Protein AF-A0A8J6G350-F1 (afdb_monomer)

Sequence (145 aa):
MQVPQLLVLFGSQTGTAQDEAERLGREARRRRLGCRVQALDSYAVNFWRFIFRKSLLSTSLCQMDFAVLGLGDSSYAKFNFVAKKLHRRLLQLGASALLPPCLGDDQHELGPDAAIDPWLGDLWKKIMRLYPVPLDFPEIPLGVP

Organism: Microtus ochrogaster (NCBI:txid79684)

Structure (mmCIF, N/CA/C/O backbone):
data_AF-A0A8J6G350-F1
#
_entry.id   AF-A0A8J6G350-F1
#
loop_
_atom_site.group_PDB
_atom_site.id
_atom_site.type_symbol
_atom_site.label_atom_id
_atom_site.label_alt_id
_atom_site.label_comp_id
_atom_site.label_asym_id
_atom_site.label_entity_id
_atom_site.label_seq_id
_atom_site.pdbx_PDB_ins_code
_atom_site.Cartn_x
_atom_site.Cartn_y
_atom_site.Cartn_z
_atom_site.occupancy
_atom_site.B_iso_or_equiv
_atom_site.auth_seq_id
_atom_site.auth_comp_id
_atom_site.auth_asym_id
_atom_site.auth_atom_id
_atom_site.pdbx_PDB_model_num
ATOM 1 N N . MET A 1 1 ? -26.379 8.720 6.216 1.00 49.03 1 MET A N 1
ATOM 2 C CA . MET A 1 1 ? -25.332 7.677 6.128 1.00 49.03 1 MET A CA 1
ATOM 3 C C . MET A 1 1 ? -24.029 8.350 5.731 1.00 49.03 1 MET A C 1
ATOM 5 O O . MET A 1 1 ? -24.067 9.218 4.871 1.00 49.03 1 MET A O 1
ATOM 9 N N . GLN A 1 2 ? -22.917 8.044 6.400 1.00 56.81 2 GLN A N 1
ATO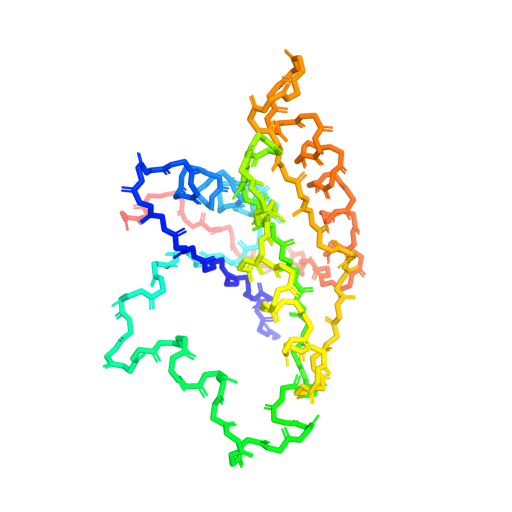M 10 C CA . GLN A 1 2 ? -21.619 8.661 6.113 1.00 56.81 2 GLN A CA 1
ATOM 11 C C . GLN A 1 2 ? -21.035 8.045 4.833 1.00 56.81 2 GLN A C 1
ATOM 13 O O . GLN A 1 2 ? -21.069 6.826 4.683 1.00 56.81 2 GLN A O 1
ATOM 18 N N . VAL A 1 3 ? -20.539 8.870 3.904 1.00 62.06 3 VAL A N 1
ATOM 19 C CA . VAL A 1 3 ? -19.855 8.374 2.697 1.00 62.06 3 VAL A CA 1
ATOM 20 C C . VAL A 1 3 ? -18.654 7.536 3.138 1.00 62.06 3 VAL A C 1
ATOM 22 O O . VAL A 1 3 ? -17.878 8.027 3.965 1.00 62.06 3 VAL A O 1
ATOM 25 N N . PRO A 1 4 ? -18.463 6.316 2.603 1.00 67.06 4 PRO A N 1
ATOM 26 C CA . PRO A 1 4 ? -17.241 5.560 2.834 1.00 67.06 4 PRO A CA 1
ATOM 27 C C . PRO A 1 4 ? -16.032 6.414 2.439 1.00 67.06 4 PRO A C 1
ATOM 29 O O . PRO A 1 4 ? -15.917 6.844 1.289 1.00 67.06 4 PRO A O 1
ATOM 32 N N . GLN A 1 5 ? -15.158 6.708 3.403 1.00 82.75 5 GLN A N 1
ATOM 33 C CA . GLN A 1 5 ? -13.935 7.463 3.150 1.00 82.75 5 GLN A CA 1
ATOM 34 C C . GLN A 1 5 ? -12.760 6.503 2.998 1.00 82.75 5 GLN A C 1
ATOM 36 O O . GLN A 1 5 ? -12.400 5.796 3.936 1.00 82.75 5 GLN A O 1
ATOM 41 N N . LEU A 1 6 ? -12.143 6.514 1.819 1.00 91.56 6 LEU A N 1
ATOM 42 C CA . LEU A 1 6 ? -10.871 5.857 1.571 1.00 91.56 6 LEU A CA 1
ATOM 43 C C . LEU A 1 6 ? -9.733 6.774 2.034 1.00 91.56 6 LEU A C 1
ATOM 45 O O . LEU A 1 6 ? -9.627 7.927 1.608 1.00 91.56 6 LEU A O 1
ATOM 49 N N . LEU A 1 7 ? -8.861 6.256 2.893 1.00 94.12 7 LEU A N 1
ATOM 50 C CA . LEU A 1 7 ? -7.606 6.907 3.251 1.00 94.12 7 LEU A CA 1
ATOM 51 C C . LEU A 1 7 ? -6.455 6.165 2.571 1.00 94.12 7 LEU A C 1
ATOM 53 O O . LEU A 1 7 ? -6.203 5.000 2.868 1.00 94.12 7 LEU A O 1
ATOM 57 N N . VAL A 1 8 ? -5.751 6.853 1.677 1.00 95.56 8 VAL A N 1
ATOM 58 C CA . VAL A 1 8 ? -4.530 6.367 1.033 1.00 95.56 8 VAL A CA 1
ATOM 59 C C . VAL A 1 8 ? -3.340 7.001 1.741 1.00 95.56 8 VAL A C 1
ATOM 61 O O . VAL A 1 8 ? -3.176 8.222 1.733 1.00 95.56 8 VAL A O 1
ATOM 64 N N . LEU A 1 9 ? -2.519 6.164 2.368 1.00 95.00 9 LEU A N 1
ATOM 65 C CA . LEU A 1 9 ? -1.286 6.579 3.028 1.00 95.00 9 LEU A CA 1
ATOM 66 C C . LEU A 1 9 ? -0.085 6.131 2.207 1.00 95.00 9 LEU A C 1
ATOM 68 O O . LEU A 1 9 ? -0.026 4.968 1.810 1.00 95.00 9 LEU A O 1
ATOM 72 N N . PHE A 1 10 ? 0.888 7.018 2.006 1.00 95.69 10 PHE A N 1
ATOM 73 C CA . PHE A 1 10 ? 2.109 6.688 1.273 1.00 95.69 10 PHE A CA 1
ATOM 74 C C . PHE A 1 10 ? 3.374 7.077 2.036 1.00 95.69 10 PHE A C 1
ATOM 76 O O . PHE A 1 10 ? 3.408 8.053 2.782 1.00 95.69 10 PHE A O 1
ATOM 83 N N . GLY A 1 11 ? 4.430 6.292 1.846 1.00 93.75 11 GLY A N 1
ATOM 84 C CA . GLY A 1 11 ? 5.793 6.644 2.226 1.00 93.75 11 GLY A CA 1
ATOM 85 C C . GLY A 1 11 ? 6.662 6.520 0.985 1.00 93.75 11 GLY A C 1
ATOM 86 O O . GLY A 1 11 ? 6.715 5.444 0.396 1.00 93.75 11 GLY A O 1
ATOM 87 N N . SER A 1 12 ? 7.295 7.614 0.575 1.00 92.94 12 SER A N 1
ATOM 88 C CA . SER A 1 12 ? 8.053 7.694 -0.674 1.00 92.94 12 SER A CA 1
ATOM 89 C C . SER A 1 12 ? 9.417 8.326 -0.426 1.00 92.94 12 SER A C 1
ATOM 91 O O . SER A 1 12 ? 9.532 9.219 0.410 1.00 92.94 12 SER A O 1
ATOM 93 N N . GLN A 1 13 ? 10.440 7.861 -1.143 1.00 88.69 13 GLN A N 1
ATOM 94 C CA . GLN A 1 13 ? 11.772 8.475 -1.137 1.00 88.69 13 GLN A CA 1
ATOM 95 C C . GLN A 1 13 ? 12.021 9.287 -2.412 1.00 88.69 13 GLN A C 1
ATOM 97 O O . GLN A 1 13 ? 12.577 10.377 -2.345 1.00 88.69 13 GLN A O 1
ATOM 102 N N . THR A 1 14 ? 11.610 8.754 -3.562 1.00 89.62 14 THR A N 1
ATOM 103 C CA . THR A 1 14 ? 11.902 9.303 -4.897 1.00 89.62 14 THR A CA 1
ATOM 104 C C . THR A 1 14 ? 10.658 9.765 -5.656 1.00 89.62 14 THR A C 1
ATOM 106 O O . THR A 1 14 ? 10.787 10.231 -6.779 1.00 89.62 14 THR A O 1
ATOM 109 N N . GLY A 1 15 ? 9.464 9.649 -5.068 1.00 92.94 15 GLY A N 1
ATOM 110 C CA . GLY A 1 15 ? 8.200 10.069 -5.689 1.00 92.94 15 GLY A CA 1
ATOM 111 C C . GLY A 1 15 ? 7.303 8.915 -6.145 1.00 92.94 15 GLY A C 1
ATOM 112 O O . GLY A 1 15 ? 6.096 9.025 -5.999 1.00 92.94 15 GLY A O 1
ATOM 113 N N . THR A 1 16 ? 7.843 7.748 -6.506 1.00 93.81 16 THR A N 1
ATOM 114 C CA . THR A 1 16 ? 7.056 6.652 -7.115 1.00 93.81 16 THR A CA 1
ATOM 115 C C . THR A 1 16 ? 5.843 6.211 -6.283 1.00 93.81 16 THR A C 1
ATOM 117 O O . THR A 1 16 ? 4.737 6.069 -6.794 1.00 93.81 16 THR A O 1
ATOM 120 N N . ALA A 1 17 ? 6.006 6.049 -4.964 1.00 95.69 17 ALA A N 1
ATOM 121 C CA . ALA A 1 17 ? 4.888 5.662 -4.097 1.00 95.69 17 ALA A CA 1
ATOM 122 C C . ALA A 1 17 ? 3.840 6.775 -3.930 1.00 95.69 17 ALA A C 1
ATOM 124 O O . ALA A 1 17 ? 2.684 6.487 -3.628 1.00 95.69 17 ALA A O 1
ATOM 125 N N . GLN A 1 18 ? 4.242 8.038 -4.097 1.00 96.62 18 GLN A N 1
ATOM 126 C CA . GLN A 1 18 ? 3.320 9.168 -4.111 1.00 96.62 18 GLN A CA 1
ATOM 127 C C . GLN A 1 18 ? 2.502 9.160 -5.404 1.00 96.62 18 GLN A C 1
ATOM 129 O O . GLN A 1 18 ? 1.281 9.265 -5.328 1.00 96.62 18 GLN A O 1
ATOM 134 N N . ASP A 1 19 ? 3.141 8.957 -6.557 1.00 96.75 19 ASP A N 1
ATOM 135 C CA . ASP A 1 19 ? 2.454 8.908 -7.852 1.00 96.75 19 ASP A CA 1
ATOM 136 C C . ASP A 1 19 ? 1.388 7.801 -7.884 1.00 96.75 19 ASP A C 1
ATOM 138 O O . ASP A 1 19 ? 0.241 8.048 -8.274 1.00 96.75 19 ASP A O 1
ATOM 142 N N . GLU A 1 20 ? 1.718 6.610 -7.366 1.00 96.81 20 GLU A N 1
ATOM 143 C CA . GLU A 1 20 ? 0.764 5.501 -7.223 1.00 96.81 20 GLU A CA 1
ATOM 144 C C . GLU A 1 20 ? -0.366 5.810 -6.228 1.00 96.81 20 GLU A C 1
ATOM 146 O O . GLU A 1 20 ? -1.535 5.476 -6.452 1.00 96.81 20 GLU A O 1
ATOM 151 N N . ALA A 1 21 ? -0.064 6.505 -5.131 1.00 97.25 21 ALA A N 1
ATOM 152 C CA . ALA A 1 21 ? -1.077 6.924 -4.167 1.00 97.25 21 ALA A CA 1
ATOM 153 C C . ALA A 1 21 ? -2.032 7.982 -4.746 1.00 97.25 21 ALA A C 1
ATOM 155 O O . ALA A 1 21 ? -3.245 7.934 -4.517 1.00 97.25 21 ALA A O 1
ATOM 156 N N . GLU A 1 22 ? -1.512 8.920 -5.533 1.00 97.00 22 GLU A N 1
ATOM 157 C CA . GLU A 1 22 ? -2.311 9.912 -6.245 1.00 97.00 22 GLU A CA 1
ATOM 158 C C . GLU A 1 22 ? -3.145 9.273 -7.358 1.00 97.00 22 GLU A C 1
ATOM 160 O O . GLU A 1 22 ? -4.304 9.655 -7.552 1.00 97.00 22 GLU A O 1
ATOM 165 N N . ARG A 1 23 ? -2.604 8.266 -8.055 1.00 96.69 23 ARG A N 1
ATOM 166 C CA . ARG A 1 23 ? -3.348 7.439 -9.013 1.00 96.69 23 ARG A CA 1
ATOM 167 C C . ARG A 1 23 ? -4.551 6.777 -8.342 1.00 96.69 23 ARG A C 1
ATOM 169 O O . ARG A 1 23 ? -5.676 6.988 -8.802 1.00 96.69 23 ARG A O 1
ATOM 176 N N . LEU A 1 24 ? -4.345 6.081 -7.222 1.00 96.06 24 LEU A N 1
ATOM 177 C CA . LEU A 1 24 ? -5.418 5.522 -6.387 1.00 96.06 24 LEU A CA 1
ATOM 178 C C . LEU A 1 24 ? -6.450 6.591 -5.995 1.00 96.06 24 LEU A C 1
ATOM 180 O O . LEU A 1 24 ? -7.655 6.363 -6.104 1.00 96.0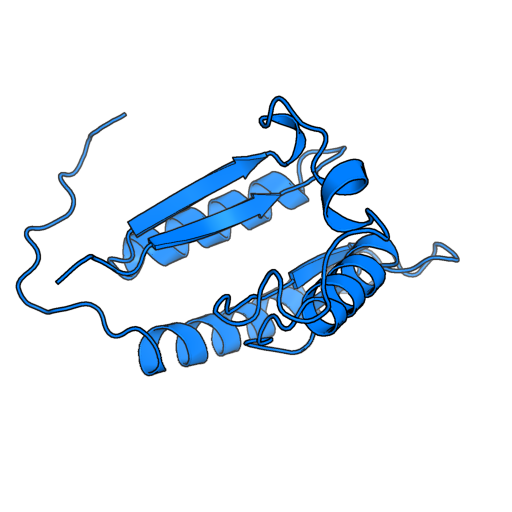6 24 LEU A O 1
ATOM 184 N N . GLY A 1 25 ? -5.993 7.784 -5.602 1.00 95.31 25 GLY A N 1
ATOM 185 C CA . GLY A 1 25 ? -6.863 8.911 -5.265 1.00 95.31 25 GLY A CA 1
ATOM 186 C C . GLY A 1 25 ? -7.732 9.390 -6.434 1.00 95.31 25 GLY A C 1
ATOM 187 O O . GLY A 1 25 ? -8.941 9.584 -6.273 1.00 95.31 25 GLY A O 1
ATOM 188 N N . ARG A 1 26 ? -7.153 9.542 -7.632 1.00 95.31 26 ARG A N 1
ATOM 189 C CA . ARG A 1 26 ? -7.895 9.887 -8.861 1.00 95.31 26 ARG A CA 1
ATOM 190 C C . ARG A 1 26 ? -8.916 8.805 -9.210 1.00 95.31 26 ARG A C 1
ATOM 192 O O . ARG A 1 26 ? -10.055 9.113 -9.560 1.00 95.31 26 ARG A O 1
ATOM 199 N N . GLU A 1 27 ? -8.529 7.542 -9.087 1.00 94.69 27 GLU A N 1
ATOM 200 C CA . GLU A 1 27 ? -9.386 6.390 -9.354 1.00 94.69 27 GLU A CA 1
ATOM 201 C C . GLU A 1 27 ? -10.552 6.253 -8.363 1.00 94.69 27 GLU A C 1
ATOM 203 O O . GLU A 1 27 ? -11.663 5.916 -8.784 1.00 94.69 27 GLU A O 1
ATOM 208 N N . ALA A 1 28 ? -10.338 6.576 -7.085 1.00 92.19 28 ALA A N 1
ATOM 209 C CA . ALA A 1 28 ? -11.387 6.636 -6.069 1.00 92.19 28 ALA A CA 1
ATOM 210 C C . ALA A 1 28 ? -12.412 7.738 -6.381 1.00 92.19 28 ALA A C 1
ATOM 212 O O . ALA A 1 28 ? -13.619 7.490 -6.372 1.00 92.19 28 ALA A O 1
ATOM 213 N N . ARG A 1 29 ? -11.936 8.941 -6.740 1.00 89.19 29 ARG A N 1
ATOM 214 C CA . ARG A 1 29 ? -12.795 10.083 -7.102 1.00 89.19 29 ARG A CA 1
ATOM 215 C C . ARG A 1 29 ? -13.668 9.780 -8.319 1.00 89.19 29 ARG A C 1
ATOM 217 O O . ARG A 1 29 ? -14.865 10.050 -8.287 1.00 89.19 29 ARG A O 1
ATOM 224 N N . ARG A 1 30 ? -13.109 9.140 -9.356 1.00 90.38 30 ARG A N 1
ATOM 225 C CA . ARG A 1 30 ? -13.879 8.671 -10.530 1.00 90.38 30 ARG A CA 1
ATOM 226 C C . ARG A 1 30 ? -14.997 7.694 -10.153 1.00 90.38 30 ARG A C 1
ATOM 228 O O . ARG A 1 30 ? -16.010 7.633 -10.840 1.00 90.38 30 ARG A O 1
ATOM 235 N N . ARG A 1 31 ? -14.828 6.955 -9.054 1.00 89.25 31 ARG A N 1
ATOM 236 C CA . ARG A 1 31 ? -15.808 6.006 -8.503 1.00 89.25 31 ARG A CA 1
ATOM 237 C C . ARG A 1 31 ? -16.730 6.629 -7.451 1.00 89.25 31 ARG A C 1
ATOM 239 O O . ARG A 1 31 ? -17.477 5.899 -6.813 1.00 89.25 31 ARG A O 1
ATOM 246 N N . ARG A 1 32 ? -16.698 7.960 -7.281 1.00 87.19 32 ARG A N 1
ATOM 247 C CA . ARG A 1 32 ? -17.497 8.717 -6.298 1.00 87.19 32 ARG A CA 1
ATOM 248 C C . ARG A 1 32 ? -17.225 8.318 -4.841 1.00 87.19 32 ARG A C 1
ATOM 250 O O . ARG A 1 32 ? -18.068 8.517 -3.972 1.00 87.19 32 ARG A O 1
ATOM 257 N N . LEU A 1 33 ? -16.039 7.778 -4.561 1.00 86.31 33 LEU A N 1
ATOM 258 C CA . LEU A 1 33 ? -15.579 7.533 -3.199 1.00 86.31 33 LEU A CA 1
ATOM 259 C C . LEU A 1 33 ? -14.905 8.794 -2.661 1.00 86.31 33 LEU A C 1
ATOM 261 O O . LEU A 1 33 ? -14.039 9.381 -3.318 1.00 86.31 33 LEU A O 1
ATOM 265 N N . GLY A 1 34 ? -15.272 9.193 -1.441 1.00 86.12 34 GLY A N 1
ATOM 266 C CA . GLY A 1 34 ? -14.506 10.196 -0.712 1.00 86.12 34 GLY A CA 1
ATOM 267 C C . GLY A 1 34 ? -13.101 9.652 -0.475 1.00 86.12 34 GLY A C 1
ATOM 268 O O . GLY A 1 34 ? -12.957 8.565 0.076 1.00 86.12 34 GLY A O 1
ATOM 269 N N . CYS A 1 35 ? -12.067 10.371 -0.909 1.00 91.38 35 CYS A N 1
ATOM 270 C CA . CYS A 1 35 ? -10.692 9.893 -0.808 1.00 91.38 35 CYS A CA 1
ATOM 271 C C . CYS A 1 35 ? -9.756 10.978 -0.293 1.00 91.38 35 CYS A C 1
ATOM 273 O O . CYS A 1 35 ? -9.751 12.102 -0.799 1.00 91.38 35 CYS A O 1
ATOM 275 N N . ARG A 1 36 ? -8.923 10.611 0.679 1.00 93.56 36 ARG A N 1
ATOM 276 C CA . ARG A 1 36 ? -7.822 11.431 1.189 1.00 93.56 36 ARG A CA 1
ATOM 277 C C . ARG A 1 36 ? -6.510 10.726 0.890 1.00 93.56 36 ARG A C 1
ATOM 279 O O . ARG A 1 36 ? -6.377 9.550 1.206 1.00 93.56 36 ARG A O 1
ATOM 286 N N . VAL A 1 37 ? -5.559 11.445 0.307 1.00 94.38 37 VAL A N 1
ATOM 287 C CA . VAL A 1 37 ? -4.197 10.958 0.058 1.00 94.38 37 VAL A CA 1
ATOM 288 C C . VAL A 1 37 ? -3.265 11.735 0.978 1.00 94.38 37 VAL A C 1
ATOM 290 O O . VAL A 1 37 ? -3.304 12.964 0.973 1.00 94.38 37 VAL A O 1
ATOM 293 N N . GLN A 1 38 ? -2.499 11.047 1.826 1.00 93.88 38 GLN A N 1
ATOM 294 C CA . GLN A 1 38 ? -1.626 11.689 2.813 1.00 93.88 38 GLN A CA 1
ATOM 295 C C . GLN A 1 38 ? -0.279 10.970 2.919 1.00 93.88 38 GLN A C 1
ATOM 297 O O . GLN A 1 38 ? -0.213 9.740 2.928 1.00 93.88 38 GLN A O 1
ATOM 302 N N . ALA A 1 39 ? 0.795 11.745 3.052 1.00 91.81 39 ALA A N 1
ATOM 303 C CA . ALA A 1 39 ? 2.112 11.202 3.344 1.00 91.81 39 ALA A CA 1
ATOM 304 C C . ALA A 1 39 ? 2.172 10.713 4.803 1.00 91.81 39 ALA A C 1
ATOM 306 O O . ALA A 1 39 ? 1.614 11.340 5.706 1.00 91.81 39 ALA A O 1
ATOM 307 N N . LEU A 1 40 ? 2.839 9.590 5.063 1.00 86.88 40 LEU A N 1
ATOM 308 C CA . LEU A 1 40 ? 2.950 8.994 6.401 1.00 86.88 40 LEU A CA 1
ATOM 309 C C . L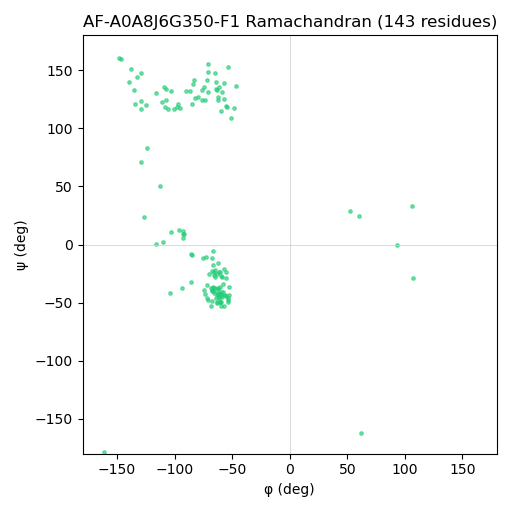EU A 1 40 ? 3.691 9.881 7.416 1.00 86.88 40 LEU A C 1
ATOM 311 O O . LEU A 1 40 ? 3.475 9.748 8.621 1.00 86.88 40 LEU A O 1
ATOM 315 N N . ASP A 1 41 ? 4.566 10.762 6.947 1.00 79.69 41 ASP A N 1
ATOM 316 C CA . ASP A 1 41 ? 5.337 11.725 7.739 1.00 79.69 41 ASP A CA 1
ATOM 317 C C . ASP A 1 41 ? 4.576 13.031 8.029 1.00 79.69 41 ASP A C 1
ATOM 319 O O . ASP A 1 41 ? 4.998 13.800 8.889 1.00 79.69 41 ASP A O 1
ATOM 323 N N . SER A 1 42 ? 3.413 13.243 7.403 1.00 76.69 42 SER A N 1
ATOM 324 C CA . SER A 1 42 ? 2.530 14.388 7.682 1.00 76.69 42 SER A CA 1
ATOM 325 C C . SER A 1 42 ? 1.891 14.351 9.080 1.00 76.69 42 SER A C 1
ATOM 327 O O . SER A 1 42 ? 1.324 15.344 9.539 1.00 76.69 42 SER A O 1
ATOM 329 N N . TYR A 1 43 ? 1.985 13.222 9.791 1.00 69.38 43 TYR A N 1
ATOM 330 C CA . TYR A 1 43 ? 1.462 13.071 11.146 1.00 69.38 43 TYR A CA 1
ATOM 331 C C . TYR A 1 43 ? 2.507 13.457 12.200 1.00 69.38 43 TYR A C 1
ATOM 333 O O . TYR A 1 43 ? 3.627 12.950 12.205 1.00 69.38 43 TYR A O 1
ATOM 341 N N . ALA A 1 44 ? 2.096 14.272 13.181 1.00 58.16 44 ALA A N 1
ATOM 342 C CA . ALA A 1 44 ? 2.953 14.716 14.290 1.00 58.16 44 ALA A CA 1
ATOM 343 C C . ALA A 1 44 ? 3.583 13.552 15.084 1.00 58.16 44 ALA A C 1
ATOM 345 O O . ALA A 1 44 ? 4.673 13.668 15.646 1.00 58.16 44 ALA A O 1
ATOM 346 N N . VAL A 1 45 ? 2.906 12.401 15.123 1.00 71.44 45 VAL A N 1
ATOM 347 C CA . VAL A 1 45 ? 3.459 11.157 15.656 1.00 71.44 45 VAL A CA 1
ATOM 348 C C . VAL A 1 45 ? 3.981 10.323 14.495 1.00 71.44 45 VAL A C 1
ATOM 350 O O . VAL A 1 45 ? 3.205 9.907 13.643 1.00 71.44 45 VAL A O 1
ATOM 353 N N . ASN A 1 46 ? 5.278 9.998 14.517 1.00 85.62 46 ASN A N 1
ATOM 354 C CA . ASN A 1 46 ? 5.879 9.060 13.567 1.00 85.62 46 ASN A CA 1
ATOM 355 C C . ASN A 1 46 ? 5.062 7.751 13.512 1.00 85.62 46 ASN A C 1
ATOM 357 O O . ASN A 1 46 ? 5.081 6.958 14.464 1.00 85.62 46 ASN A O 1
ATOM 361 N N . PHE A 1 47 ? 4.354 7.549 12.396 1.00 88.75 47 PHE A N 1
ATOM 362 C CA . PHE A 1 47 ? 3.438 6.430 12.175 1.00 88.75 47 PHE A CA 1
ATOM 363 C C . PHE A 1 47 ? 4.116 5.081 12.417 1.00 88.75 47 PHE A C 1
ATOM 365 O O . PHE A 1 47 ? 3.589 4.227 13.131 1.00 88.75 47 PHE A O 1
ATOM 372 N N . TRP A 1 48 ? 5.324 4.910 11.876 1.00 89.94 48 TRP A N 1
ATOM 373 C CA . TRP A 1 48 ? 6.069 3.660 11.974 1.00 89.94 48 TRP A CA 1
ATOM 374 C C . TRP A 1 48 ? 6.388 3.306 13.427 1.00 89.94 48 TRP A C 1
ATOM 376 O O . TRP A 1 48 ? 6.152 2.186 13.880 1.00 89.94 48 TRP A O 1
ATOM 386 N N . ARG A 1 49 ? 6.863 4.282 14.204 1.00 90.62 49 ARG A N 1
ATOM 387 C CA . ARG A 1 49 ? 7.115 4.090 15.634 1.00 90.62 49 ARG A CA 1
ATOM 388 C C . ARG A 1 49 ? 5.831 3.759 16.388 1.00 90.62 49 ARG A C 1
ATOM 390 O O . ARG A 1 49 ? 5.883 2.951 17.308 1.00 90.62 49 ARG A O 1
ATOM 397 N N . PHE A 1 50 ? 4.708 4.381 16.033 1.00 92.12 50 PHE A N 1
ATOM 398 C CA . PHE A 1 50 ? 3.424 4.154 16.691 1.00 92.12 50 PHE A CA 1
ATOM 399 C C . PHE A 1 50 ? 2.869 2.752 16.418 1.00 92.12 50 PHE A C 1
ATOM 401 O O . PHE A 1 50 ? 2.602 2.018 17.367 1.00 92.12 50 PHE A O 1
ATOM 408 N N . ILE A 1 51 ? 2.760 2.346 15.150 1.00 93.31 51 ILE A N 1
ATOM 409 C CA . ILE A 1 51 ? 2.105 1.086 14.767 1.00 93.31 51 ILE A CA 1
ATOM 410 C C . ILE A 1 51 ? 2.860 -0.153 15.279 1.00 93.31 51 ILE A C 1
ATOM 412 O O . ILE A 1 51 ? 2.265 -1.197 15.553 1.00 93.31 51 ILE A O 1
ATOM 416 N N . PHE A 1 52 ? 4.175 -0.036 15.492 1.00 94.62 52 PHE A N 1
ATOM 417 C CA . PHE A 1 52 ? 5.016 -1.097 16.056 1.00 94.62 52 PHE A CA 1
ATOM 418 C C . PHE A 1 52 ? 5.163 -1.048 17.587 1.00 94.62 52 PHE A C 1
ATOM 420 O O . PHE A 1 52 ? 5.943 -1.822 18.147 1.00 94.62 52 PHE A O 1
ATOM 427 N N . ARG A 1 53 ? 4.407 -0.199 18.299 1.00 94.94 53 ARG A N 1
ATOM 428 C CA . ARG A 1 53 ? 4.389 -0.213 19.772 1.00 94.94 53 ARG A CA 1
ATOM 429 C C . ARG A 1 53 ? 3.866 -1.549 20.293 1.00 94.94 53 ARG A C 1
ATOM 431 O O . ARG A 1 53 ? 2.763 -1.968 19.950 1.00 94.94 53 ARG A O 1
ATOM 438 N N . LYS A 1 54 ? 4.636 -2.184 21.181 1.00 93.19 54 LYS A N 1
ATOM 439 C CA . LYS A 1 54 ? 4.267 -3.457 21.829 1.00 93.19 54 LYS A CA 1
ATOM 440 C C . LYS A 1 54 ? 3.040 -3.344 22.740 1.00 93.19 54 LYS A C 1
ATOM 442 O O . LYS A 1 54 ? 2.407 -4.352 23.003 1.00 93.19 54 LYS A O 1
ATOM 447 N N . SER A 1 55 ? 2.718 -2.137 23.204 1.00 95.06 55 SER A N 1
ATOM 448 C CA . SER A 1 55 ? 1.560 -1.869 24.061 1.00 95.06 55 SER A CA 1
ATOM 449 C C . SER A 1 55 ? 0.222 -1.871 23.318 1.00 95.06 55 SER A C 1
ATOM 451 O O . SER A 1 55 ? -0.818 -1.838 23.967 1.00 95.06 55 SER A O 1
ATOM 453 N N . LEU A 1 56 ? 0.226 -1.870 21.980 1.00 95.75 56 LEU A N 1
ATOM 454 C CA . LEU A 1 56 ? -1.007 -1.981 21.203 1.00 95.75 56 LEU A CA 1
ATOM 455 C C . LEU A 1 56 ? -1.574 -3.396 21.331 1.00 95.75 56 LEU A C 1
ATOM 457 O O . LEU A 1 56 ? -0.852 -4.377 21.137 1.00 95.75 56 LEU A O 1
ATOM 461 N N . LEU A 1 57 ? -2.867 -3.473 21.634 1.00 95.75 57 LEU A N 1
ATOM 462 C CA . LEU A 1 57 ? -3.602 -4.725 21.751 1.00 95.75 57 LEU A CA 1
ATOM 463 C C . LEU A 1 57 ? -3.797 -5.356 20.367 1.00 95.75 57 LEU A C 1
ATOM 465 O O . LEU A 1 57 ? -3.853 -4.664 19.350 1.00 95.75 57 LEU A O 1
ATOM 469 N N . SER A 1 58 ? -3.976 -6.675 20.325 1.00 94.56 58 SER A N 1
ATOM 470 C CA . SER A 1 58 ? -4.258 -7.410 19.083 1.00 94.56 58 SER A CA 1
ATOM 471 C C . SER A 1 58 ? -5.614 -7.078 18.451 1.00 94.56 58 SER A C 1
ATOM 473 O O . SER A 1 58 ? -5.913 -7.557 17.366 1.00 94.56 58 SER A O 1
ATOM 475 N N . THR A 1 59 ? -6.434 -6.267 19.117 1.00 96.00 59 THR A N 1
ATOM 476 C CA . THR A 1 59 ? -7.730 -5.777 18.637 1.00 96.00 59 THR A CA 1
ATOM 477 C C . THR A 1 59 ? -7.723 -4.284 18.322 1.00 96.00 59 THR A C 1
ATOM 479 O O . THR A 1 59 ? -8.760 -3.746 17.948 1.00 96.00 59 THR A O 1
ATOM 482 N N . SER A 1 60 ? -6.584 -3.591 18.457 1.00 97.00 60 SER A N 1
ATOM 483 C CA . SER A 1 60 ? -6.512 -2.131 18.296 1.00 97.00 60 SER A CA 1
ATOM 484 C C . SER A 1 60 ? -7.010 -1.621 16.940 1.00 97.00 60 SER A C 1
ATOM 486 O O . SER A 1 60 ? -7.350 -0.448 16.840 1.00 97.00 60 SER A O 1
ATOM 488 N N . LEU A 1 61 ? -7.051 -2.474 15.914 1.00 96.62 61 LEU A N 1
ATOM 489 C CA . LEU A 1 61 ? -7.515 -2.162 14.564 1.00 96.62 61 LEU A CA 1
ATOM 490 C C . LEU A 1 61 ? -8.608 -3.129 14.072 1.00 96.62 61 LEU A C 1
ATOM 492 O O . LEU A 1 61 ? -8.791 -3.265 12.868 1.00 96.62 61 LEU A O 1
ATOM 496 N N . CYS A 1 62 ? -9.354 -3.793 14.966 1.00 96.06 62 CYS A N 1
ATOM 497 C CA . CYS A 1 62 ? -10.324 -4.837 14.589 1.00 96.06 62 CYS A CA 1
ATOM 498 C C . CYS A 1 62 ? -11.497 -4.380 13.705 1.00 96.06 62 CYS A C 1
ATOM 500 O O . CYS A 1 62 ? -12.171 -5.211 13.105 1.00 96.06 62 CYS A O 1
ATOM 502 N N . GLN A 1 63 ? -11.742 -3.073 13.616 1.00 94.38 63 GLN A N 1
ATOM 503 C CA . GLN A 1 63 ? -12.789 -2.479 12.778 1.00 94.38 63 GLN A CA 1
ATOM 504 C C . GLN A 1 63 ? -12.237 -1.846 11.494 1.00 94.38 63 GLN A C 1
ATOM 506 O O . GLN A 1 63 ? -12.940 -1.091 10.827 1.00 94.38 63 GLN A O 1
ATOM 511 N N . MET A 1 64 ? -10.965 -2.090 11.178 1.00 95.00 64 MET A N 1
ATOM 512 C CA . MET A 1 64 ? -10.303 -1.494 10.027 1.00 95.00 64 MET A CA 1
ATOM 513 C C . MET A 1 64 ? -10.075 -2.538 8.942 1.00 95.00 64 MET A C 1
ATOM 515 O O . MET A 1 64 ? -9.310 -3.484 9.134 1.00 95.00 64 MET A O 1
ATOM 519 N N . ASP A 1 65 ? -10.675 -2.316 7.780 1.00 96.88 65 ASP A N 1
ATOM 520 C CA . ASP A 1 65 ? -10.279 -2.990 6.551 1.00 96.88 65 ASP A CA 1
ATOM 521 C C . ASP A 1 65 ? -9.086 -2.266 5.911 1.00 96.88 65 ASP A C 1
ATOM 523 O O . ASP A 1 65 ? -8.998 -1.036 5.944 1.00 96.88 65 ASP A O 1
ATOM 527 N N . PHE A 1 66 ? -8.141 -3.012 5.339 1.00 97.88 66 PHE A N 1
ATOM 528 C CA . PHE A 1 66 ? -6.924 -2.430 4.775 1.00 97.88 66 PHE A CA 1
ATOM 529 C C . PHE A 1 66 ? -6.398 -3.178 3.550 1.00 97.88 66 PHE A C 1
ATOM 531 O O . PHE A 1 66 ? -6.666 -4.358 3.338 1.00 97.88 66 PHE A O 1
ATOM 538 N N . ALA A 1 67 ? -5.577 -2.491 2.764 1.00 98.31 67 ALA A N 1
ATOM 539 C CA . ALA A 1 67 ? -4.796 -3.062 1.676 1.00 98.31 67 ALA A CA 1
ATOM 540 C C . ALA A 1 67 ? -3.385 -2.457 1.706 1.00 98.31 67 ALA A C 1
ATOM 542 O O . ALA A 1 67 ? -3.202 -1.336 2.180 1.00 98.31 67 ALA A O 1
ATOM 543 N N . VAL A 1 68 ? -2.379 -3.202 1.242 1.00 98.38 68 VAL A N 1
ATOM 544 C CA . VAL A 1 68 ? -0.988 -2.726 1.187 1.00 98.38 68 VAL A CA 1
ATOM 545 C C . VAL A 1 68 ? -0.441 -2.966 -0.208 1.00 98.38 68 VAL A C 1
ATOM 547 O O . VAL A 1 68 ? -0.406 -4.107 -0.662 1.00 98.38 68 VAL A O 1
ATOM 550 N N . LEU A 1 69 ? 0.023 -1.894 -0.843 1.00 98.44 69 LEU A N 1
ATOM 551 C CA . LEU A 1 69 ? 0.817 -1.929 -2.063 1.00 98.44 69 LEU A CA 1
ATOM 552 C C . LEU A 1 69 ? 2.252 -1.566 -1.695 1.00 98.44 69 LEU A C 1
ATOM 554 O O . LEU A 1 69 ? 2.500 -0.553 -1.042 1.00 98.44 69 LEU A O 1
ATOM 558 N N . GLY A 1 70 ? 3.185 -2.441 -2.048 1.00 97.75 70 GLY A N 1
ATOM 559 C CA . GLY A 1 70 ? 4.610 -2.212 -1.913 1.00 97.75 70 GLY A CA 1
ATOM 560 C C . GLY A 1 70 ? 5.260 -2.017 -3.273 1.00 97.75 70 GLY A C 1
ATOM 561 O O . GLY A 1 70 ? 4.978 -2.769 -4.203 1.00 97.75 70 GLY A O 1
ATOM 562 N N . LEU A 1 71 ? 6.134 -1.020 -3.354 1.00 96.94 71 LEU A N 1
ATOM 563 C CA . LEU A 1 71 ? 7.081 -0.836 -4.444 1.00 96.94 71 LEU A CA 1
ATOM 564 C C . LEU A 1 71 ? 8.451 -1.276 -3.940 1.00 96.94 71 LEU A C 1
ATOM 566 O O . LEU A 1 71 ? 8.862 -0.914 -2.831 1.00 96.94 71 LEU A O 1
ATOM 570 N N . GLY A 1 72 ? 9.141 -2.089 -4.723 1.00 95.56 72 GLY A N 1
ATOM 571 C CA . GLY A 1 72 ? 10.462 -2.567 -4.377 1.00 95.56 72 GLY A CA 1
ATOM 572 C C . GLY A 1 72 ? 11.194 -3.088 -5.594 1.00 95.56 72 GLY A C 1
ATOM 573 O O . GLY A 1 72 ? 10.680 -3.086 -6.701 1.00 95.56 72 GLY A O 1
ATOM 574 N N . ASP A 1 73 ? 12.394 -3.576 -5.341 1.00 95.69 73 ASP A N 1
ATOM 575 C CA . ASP A 1 73 ? 13.300 -4.062 -6.367 1.00 95.69 73 ASP A CA 1
ATOM 576 C C . ASP A 1 73 ? 13.861 -5.405 -5.880 1.00 95.69 73 ASP A C 1
ATOM 578 O O . ASP A 1 73 ? 14.410 -5.498 -4.771 1.00 95.69 73 ASP A O 1
ATOM 582 N N . SER A 1 74 ? 13.630 -6.470 -6.651 1.00 96.88 74 SER A N 1
ATOM 583 C CA . SER A 1 74 ? 14.035 -7.831 -6.285 1.00 96.88 74 SER A CA 1
ATOM 584 C C . SER A 1 74 ? 15.539 -8.092 -6.383 1.00 96.88 74 SER A C 1
ATOM 586 O O . SER A 1 74 ? 16.005 -9.085 -5.819 1.00 96.88 74 SER A O 1
ATOM 588 N N . SER A 1 75 ? 16.322 -7.182 -6.973 1.00 96.19 75 SER A N 1
ATOM 589 C CA . SER A 1 75 ? 17.790 -7.222 -6.913 1.00 96.19 75 SER A CA 1
ATOM 590 C C . SER A 1 75 ? 18.319 -6.949 -5.497 1.00 96.19 75 SER A C 1
ATOM 592 O O . SER A 1 75 ? 19.412 -7.390 -5.133 1.00 96.19 75 SER A O 1
ATOM 594 N N . TYR A 1 76 ? 17.530 -6.279 -4.647 1.00 93.38 76 TYR A N 1
ATOM 595 C CA . TYR A 1 76 ? 17.872 -6.049 -3.248 1.00 93.38 76 TYR A CA 1
ATOM 596 C C . TYR A 1 76 ? 17.477 -7.242 -2.372 1.00 93.38 76 TYR A C 1
ATOM 598 O O . TYR A 1 76 ? 16.350 -7.738 -2.403 1.00 93.38 76 TYR A O 1
ATOM 606 N N . ALA A 1 77 ? 18.357 -7.609 -1.434 1.00 93.38 77 ALA A N 1
ATOM 607 C CA . ALA A 1 77 ? 18.153 -8.739 -0.517 1.00 93.38 77 ALA A CA 1
ATOM 608 C C . ALA A 1 77 ? 16.841 -8.685 0.299 1.00 93.38 77 ALA A C 1
ATOM 610 O O . ALA A 1 77 ? 16.352 -9.705 0.782 1.00 93.38 77 ALA A O 1
ATOM 611 N N . LYS A 1 78 ? 16.271 -7.489 0.497 1.00 94.12 78 LYS A N 1
ATOM 612 C CA . LYS A 1 78 ? 15.047 -7.253 1.281 1.00 94.12 78 LYS A CA 1
ATOM 613 C C . LYS A 1 78 ? 13.875 -6.788 0.411 1.00 94.12 78 LYS A C 1
ATOM 615 O O . LYS A 1 78 ? 13.194 -5.822 0.762 1.00 94.12 78 LYS A O 1
ATOM 620 N N . PHE A 1 79 ? 13.599 -7.511 -0.674 1.00 96.50 79 PHE A N 1
ATOM 621 C CA . PHE A 1 79 ? 12.480 -7.237 -1.579 1.00 96.50 79 PHE A CA 1
ATOM 622 C C . PHE A 1 79 ? 11.140 -7.013 -0.848 1.00 96.50 79 PHE A C 1
ATOM 624 O O . PHE A 1 79 ? 10.613 -7.911 -0.166 1.00 96.50 79 PHE A O 1
ATOM 631 N N . ASN A 1 80 ? 10.581 -5.806 -1.003 1.00 96.88 80 ASN A N 1
ATOM 632 C CA . ASN A 1 80 ? 9.303 -5.368 -0.429 1.00 96.88 80 ASN A CA 1
ATOM 633 C C . ASN A 1 80 ? 9.168 -5.570 1.100 1.00 96.88 80 ASN A C 1
ATOM 635 O O . ASN A 1 80 ? 8.074 -5.768 1.642 1.00 96.88 80 ASN A O 1
ATOM 639 N N . PHE A 1 81 ? 10.282 -5.539 1.838 1.00 96.69 81 PHE A N 1
ATOM 640 C CA . PHE A 1 81 ? 10.289 -5.849 3.270 1.00 96.69 81 PHE A CA 1
ATOM 641 C C . PHE A 1 81 ? 9.363 -4.945 4.096 1.00 96.69 81 PHE A C 1
ATOM 643 O O . PHE A 1 81 ? 8.671 -5.438 4.989 1.00 96.69 81 PHE A O 1
ATOM 650 N N . VAL A 1 82 ? 9.322 -3.642 3.796 1.00 95.06 82 VAL A N 1
ATOM 651 C CA . VAL A 1 82 ? 8.484 -2.665 4.512 1.00 95.06 82 VAL A CA 1
ATOM 652 C C . VAL A 1 82 ? 7.000 -2.993 4.340 1.00 95.06 82 VAL A C 1
ATOM 654 O O . VAL A 1 82 ? 6.301 -3.133 5.345 1.00 95.06 82 VAL A O 1
ATOM 657 N N . ALA A 1 83 ? 6.544 -3.224 3.105 1.00 97.25 83 ALA A N 1
ATOM 658 C CA . ALA A 1 83 ? 5.164 -3.599 2.798 1.00 97.25 83 ALA A CA 1
ATOM 659 C C . ALA A 1 83 ? 4.761 -4.918 3.477 1.00 97.25 83 ALA A C 1
ATOM 661 O O . ALA A 1 83 ? 3.771 -4.975 4.210 1.00 97.25 83 ALA A O 1
ATOM 662 N N . LYS A 1 84 ? 5.591 -5.963 3.346 1.00 98.25 84 LYS A N 1
ATOM 663 C CA . LYS A 1 84 ? 5.369 -7.271 3.995 1.00 98.25 84 LYS A CA 1
ATOM 664 C C . LYS A 1 84 ? 5.331 -7.167 5.520 1.00 98.25 84 LYS A C 1
ATOM 666 O O . LYS A 1 84 ? 4.613 -7.914 6.187 1.00 98.25 84 LYS A O 1
ATOM 671 N N . LYS A 1 85 ? 6.154 -6.297 6.110 1.00 97.75 85 LYS A N 1
ATOM 672 C CA . LYS A 1 85 ? 6.206 -6.090 7.563 1.00 97.75 85 LYS A CA 1
ATOM 673 C C . LYS A 1 85 ? 4.986 -5.311 8.056 1.00 97.75 85 LYS A C 1
ATOM 675 O O . LYS A 1 85 ? 4.415 -5.698 9.073 1.00 97.75 85 LYS A O 1
ATOM 680 N N . LEU A 1 86 ? 4.572 -4.270 7.335 1.00 97.56 86 LEU A N 1
ATOM 681 C CA . LEU A 1 86 ? 3.377 -3.492 7.655 1.00 97.56 86 LEU A CA 1
ATOM 682 C C . LEU A 1 86 ? 2.115 -4.354 7.562 1.00 97.56 86 LEU A C 1
ATOM 684 O O . LEU A 1 86 ? 1.369 -4.418 8.531 1.00 97.56 86 LEU A O 1
ATOM 688 N N . HIS A 1 87 ? 1.929 -5.085 6.460 1.00 98.44 87 HIS A N 1
ATOM 689 C CA . HIS A 1 87 ? 0.772 -5.964 6.265 1.00 98.44 87 HIS A CA 1
ATOM 690 C C . HIS A 1 87 ? 0.605 -6.959 7.424 1.00 98.44 87 HIS A C 1
ATOM 692 O O . HIS A 1 87 ? -0.453 -7.033 8.043 1.00 98.44 87 HIS A O 1
ATOM 698 N N . ARG A 1 88 ? 1.688 -7.660 7.797 1.00 98.38 88 ARG A N 1
ATOM 699 C CA . ARG A 1 88 ? 1.680 -8.579 8.948 1.00 98.38 88 ARG A CA 1
ATOM 700 C C . ARG A 1 88 ? 1.331 -7.875 10.253 1.00 98.38 88 ARG A C 1
ATOM 702 O O . ARG A 1 88 ? 0.605 -8.434 11.068 1.00 98.38 88 A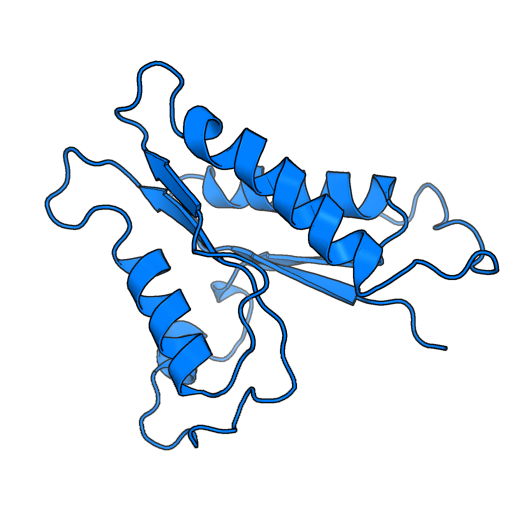RG A O 1
ATOM 709 N N . ARG A 1 89 ? 1.852 -6.666 10.471 1.00 98.00 89 ARG A N 1
ATOM 710 C CA . ARG A 1 89 ? 1.578 -5.918 11.698 1.00 98.00 89 ARG A CA 1
ATOM 711 C C . ARG A 1 89 ? 0.116 -5.485 11.789 1.00 98.00 89 ARG A C 1
ATOM 713 O O . ARG A 1 89 ? -0.449 -5.569 12.871 1.00 98.00 89 ARG A O 1
ATOM 720 N N . LEU A 1 90 ? -0.490 -5.059 10.684 1.00 98.19 90 LEU A N 1
ATOM 721 C CA . LEU A 1 90 ? -1.903 -4.680 10.649 1.00 98.19 90 LEU A CA 1
ATOM 722 C C . LEU A 1 90 ? -2.807 -5.878 10.972 1.00 98.19 90 LEU A C 1
ATOM 724 O O . LEU A 1 90 ? -3.669 -5.755 11.839 1.00 98.19 90 LEU A O 1
ATOM 728 N N . LEU A 1 91 ? -2.521 -7.056 10.402 1.00 98.25 91 LEU A N 1
ATOM 729 C CA . LEU A 1 91 ? -3.209 -8.304 10.766 1.00 98.25 91 LEU A CA 1
ATOM 730 C C . LEU A 1 91 ? -3.061 -8.638 12.259 1.00 98.25 91 LEU A C 1
ATOM 732 O O . LEU A 1 91 ? -4.037 -8.973 12.921 1.00 98.25 91 LEU A O 1
ATOM 736 N N . GLN A 1 92 ? -1.852 -8.512 12.819 1.00 98.06 92 GLN A N 1
ATOM 737 C CA . GLN A 1 92 ? -1.602 -8.759 14.250 1.00 98.06 92 GLN A CA 1
ATOM 738 C C . GLN A 1 92 ? -2.375 -7.820 15.183 1.00 98.06 92 GLN A C 1
ATOM 740 O O . GLN A 1 92 ? -2.557 -8.149 16.352 1.00 98.06 92 GLN A O 1
ATOM 745 N N . LEU A 1 93 ? -2.773 -6.647 14.691 1.00 98.38 93 LEU A N 1
ATOM 746 C CA . LEU A 1 93 ? -3.573 -5.661 15.415 1.00 98.38 93 LEU A CA 1
ATOM 747 C C . LEU A 1 93 ? -5.081 -5.830 15.169 1.00 98.38 93 LEU A C 1
ATOM 749 O O . LEU A 1 93 ? -5.866 -5.011 15.646 1.00 98.38 93 LEU A O 1
ATOM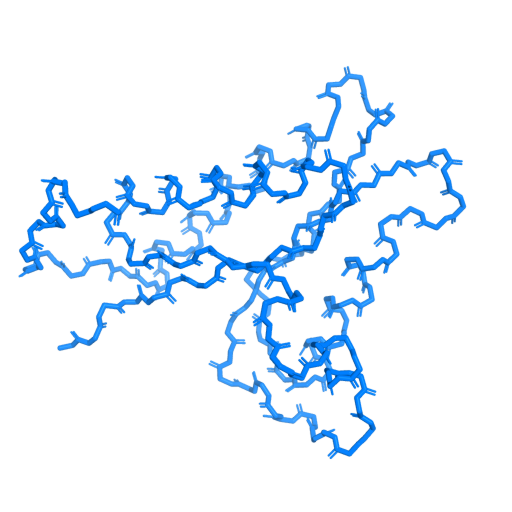 753 N N . GLY A 1 94 ? -5.481 -6.881 14.449 1.00 98.06 94 GLY A N 1
ATOM 754 C CA . GLY A 1 94 ? -6.874 -7.255 14.224 1.00 98.06 94 GLY A CA 1
ATOM 755 C C . GLY A 1 94 ? -7.477 -6.687 12.944 1.00 98.06 94 GLY A C 1
ATOM 756 O O . GLY A 1 94 ? -8.635 -6.976 12.664 1.00 98.06 94 GLY A O 1
ATOM 757 N N . ALA A 1 95 ? -6.724 -5.907 12.162 1.00 98.00 95 ALA A N 1
ATOM 758 C CA . ALA A 1 95 ? -7.227 -5.350 10.912 1.00 98.00 95 ALA A CA 1
ATOM 759 C C . ALA A 1 95 ? -7.540 -6.455 9.889 1.00 98.00 95 ALA A C 1
ATOM 761 O O . ALA A 1 95 ? -6.851 -7.475 9.820 1.00 98.00 95 ALA A O 1
ATOM 762 N N . SER A 1 96 ? -8.551 -6.219 9.061 1.00 97.88 96 SER A N 1
ATOM 763 C CA . SER A 1 96 ? -9.030 -7.138 8.030 1.00 97.88 96 SER A CA 1
ATOM 764 C C . SER A 1 96 ? -8.397 -6.792 6.681 1.00 97.88 96 SER A C 1
ATOM 766 O O . SER A 1 96 ? -8.555 -5.690 6.159 1.00 97.88 96 SER A O 1
ATOM 768 N N . ALA A 1 97 ? -7.617 -7.707 6.106 1.00 98.06 97 ALA A N 1
ATOM 769 C CA . ALA A 1 97 ? -7.010 -7.474 4.799 1.00 98.06 97 ALA A CA 1
ATOM 770 C C . ALA A 1 97 ? -8.050 -7.648 3.679 1.00 98.06 97 ALA A C 1
ATOM 772 O O . ALA A 1 97 ? -8.631 -8.721 3.520 1.00 98.06 97 ALA A O 1
ATOM 773 N N . LEU A 1 98 ? -8.223 -6.619 2.848 1.00 97.94 98 LEU A N 1
ATOM 774 C CA . LEU A 1 98 ? -9.066 -6.666 1.652 1.00 97.94 98 LEU A CA 1
ATOM 775 C C . LEU A 1 98 ? -8.490 -7.614 0.592 1.00 97.94 98 LEU A C 1
ATOM 777 O O . LEU A 1 98 ? -9.252 -8.308 -0.085 1.00 97.94 98 LEU A O 1
ATOM 781 N N . LEU A 1 99 ? -7.158 -7.629 0.470 1.00 98.12 99 LEU A N 1
ATOM 782 C CA . LEU A 1 99 ? -6.365 -8.440 -0.455 1.00 98.12 99 LEU A CA 1
ATOM 783 C C . LEU A 1 99 ? -4.998 -8.801 0.160 1.00 98.12 99 LEU A C 1
ATOM 785 O O . LEU A 1 99 ? -4.525 -8.098 1.063 1.00 98.12 99 LEU A O 1
ATOM 789 N N . PRO A 1 100 ?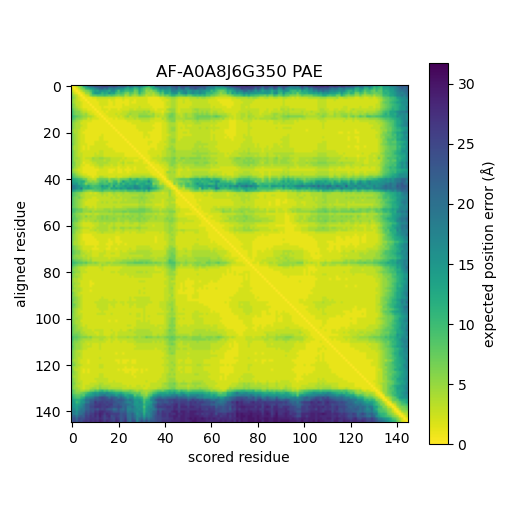 -4.317 -9.846 -0.354 1.00 98.38 100 PRO A N 1
ATOM 790 C CA . PRO A 1 100 ? -2.881 -10.027 -0.141 1.00 98.38 100 PRO A CA 1
ATOM 791 C C . PRO A 1 100 ? -2.092 -8.768 -0.547 1.00 98.38 100 PRO A C 1
ATOM 793 O O . PRO A 1 100 ? -2.553 -8.010 -1.409 1.00 98.38 100 PRO A O 1
ATOM 796 N N . PRO A 1 101 ? -0.913 -8.516 0.052 1.00 98.31 101 PRO A N 1
ATOM 797 C CA . PRO A 1 101 ? -0.133 -7.335 -0.288 1.00 98.31 101 PRO A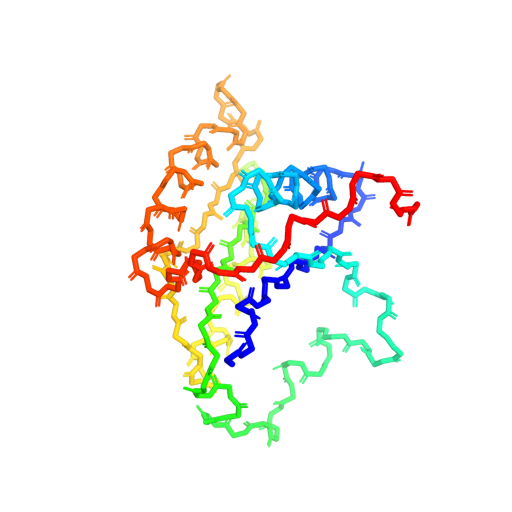 CA 1
ATOM 798 C C . PRO A 1 101 ? 0.334 -7.400 -1.748 1.00 98.31 101 PRO A C 1
ATOM 800 O O . PRO A 1 101 ? 0.866 -8.424 -2.174 1.00 98.31 101 PRO A O 1
ATOM 803 N N . CYS A 1 102 ? 0.174 -6.303 -2.490 1.00 98.50 102 CYS A N 1
ATOM 804 C CA . CYS A 1 102 ? 0.780 -6.155 -3.812 1.00 98.50 102 CYS A CA 1
ATOM 805 C C . CYS A 1 102 ? 2.278 -5.905 -3.661 1.00 98.50 102 CYS A C 1
ATOM 807 O O . CYS A 1 102 ? 2.685 -5.108 -2.813 1.00 98.50 102 CYS A O 1
ATOM 809 N N . LEU A 1 103 ? 3.089 -6.584 -4.470 1.00 98.38 103 LEU A N 1
ATOM 810 C CA . LEU A 1 103 ? 4.546 -6.486 -4.451 1.00 98.38 103 LEU A CA 1
ATOM 811 C C . LEU A 1 103 ? 5.018 -6.093 -5.856 1.00 98.38 103 LEU A C 1
ATOM 813 O O . LEU A 1 103 ? 5.366 -6.963 -6.647 1.00 98.38 103 LEU A O 1
ATOM 817 N N . GLY A 1 104 ? 4.984 -4.796 -6.160 1.00 97.81 104 GLY A N 1
ATOM 818 C CA . GLY A 1 104 ? 5.572 -4.251 -7.382 1.00 97.81 104 GLY A CA 1
ATOM 819 C C . GLY A 1 104 ? 7.086 -4.455 -7.378 1.00 97.81 104 GLY A C 1
ATOM 820 O O . GLY A 1 104 ? 7.719 -4.333 -6.320 1.00 97.81 104 GLY A O 1
ATOM 821 N N . ASP A 1 105 ? 7.629 -4.808 -8.539 1.00 97.75 105 ASP A N 1
ATOM 822 C CA . ASP A 1 105 ? 9.043 -5.106 -8.746 1.00 97.75 105 ASP A CA 1
ATOM 823 C C . ASP A 1 105 ? 9.609 -4.314 -9.927 1.00 97.75 105 ASP A C 1
ATOM 825 O O . ASP A 1 105 ? 9.212 -4.532 -11.072 1.00 97.75 105 ASP A O 1
ATOM 829 N N . ASP A 1 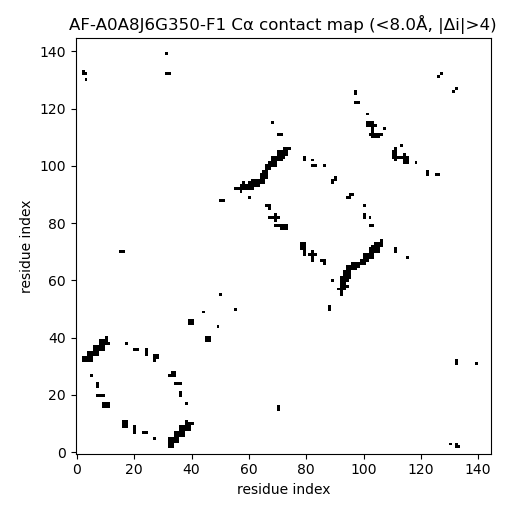106 ? 10.566 -3.432 -9.647 1.00 96.00 106 ASP A N 1
ATOM 830 C CA . ASP A 1 106 ? 11.255 -2.627 -10.661 1.00 96.00 106 ASP A CA 1
ATOM 831 C C . ASP A 1 106 ? 12.121 -3.476 -11.611 1.00 96.00 106 ASP A C 1
ATOM 833 O O . ASP A 1 106 ? 12.463 -3.021 -12.699 1.00 96.00 106 ASP A O 1
ATOM 837 N N . GLN A 1 107 ? 12.448 -4.720 -11.237 1.00 96.88 107 GLN A N 1
ATOM 838 C CA . GLN A 1 107 ? 13.210 -5.650 -12.082 1.00 96.88 107 GLN A CA 1
ATOM 839 C C . GLN A 1 107 ? 12.337 -6.444 -13.065 1.00 96.88 107 GLN A C 1
ATOM 841 O O . GLN A 1 107 ? 12.866 -7.172 -13.907 1.00 96.88 107 GLN A O 1
ATOM 846 N N . HIS A 1 108 ? 11.007 -6.357 -12.964 1.00 96.75 108 HIS A N 1
ATOM 847 C CA . HIS A 1 108 ? 10.116 -7.044 -13.897 1.00 96.75 108 HIS A CA 1
ATOM 848 C C . HIS A 1 108 ? 10.164 -6.380 -15.287 1.00 96.75 108 HIS A C 1
ATOM 850 O O . HIS A 1 108 ? 10.306 -5.166 -15.388 1.00 96.75 108 HIS A O 1
ATOM 856 N N . GLU A 1 109 ? 9.987 -7.143 -16.374 1.00 96.00 109 GLU A N 1
ATOM 857 C CA . GLU A 1 109 ? 10.076 -6.618 -17.757 1.00 96.00 109 GLU A CA 1
ATOM 858 C C . GLU A 1 109 ? 9.084 -5.479 -18.045 1.00 96.00 109 GLU A C 1
ATOM 860 O O . GLU A 1 109 ? 9.374 -4.553 -18.797 1.00 96.00 109 GLU A O 1
ATOM 865 N N . LEU A 1 110 ? 7.909 -5.550 -17.419 1.00 95.81 110 LEU A N 1
ATOM 866 C CA . LEU A 1 110 ? 6.859 -4.523 -17.470 1.00 95.81 110 LEU A CA 1
ATOM 867 C C . LEU A 1 110 ? 6.904 -3.564 -16.265 1.00 95.81 110 LEU A C 1
ATOM 869 O O . LEU A 1 110 ? 5.941 -2.846 -16.010 1.00 95.81 110 LEU A O 1
ATOM 873 N N . GLY A 1 111 ? 7.989 -3.597 -15.492 1.00 96.12 111 GLY A N 1
ATOM 874 C CA . GLY A 1 111 ? 8.137 -2.852 -14.249 1.00 96.12 111 GLY A CA 1
ATOM 875 C C . GLY A 1 111 ? 7.117 -3.248 -13.170 1.00 96.12 111 GLY A C 1
ATOM 876 O O . GLY A 1 111 ? 6.473 -4.305 -13.255 1.00 96.12 111 GLY A O 1
ATOM 877 N N . PRO A 1 112 ? 6.930 -2.394 -12.148 1.00 96.31 112 PRO A N 1
ATOM 878 C CA . PRO A 1 112 ? 6.063 -2.697 -11.013 1.00 96.31 112 PRO A CA 1
ATOM 879 C C . PRO A 1 112 ? 4.580 -2.820 -11.400 1.00 96.31 112 PRO A C 1
ATOM 881 O O . PRO A 1 112 ? 3.829 -3.530 -10.721 1.00 96.31 112 PRO A O 1
ATOM 884 N N . ASP A 1 113 ? 4.173 -2.205 -12.514 1.00 96.75 113 ASP A N 1
ATOM 885 C CA . ASP A 1 113 ? 2.801 -2.229 -13.034 1.00 96.75 113 ASP A CA 1
ATOM 886 C C . ASP A 1 113 ? 2.303 -3.640 -13.354 1.00 96.75 113 ASP A C 1
ATOM 888 O O . ASP A 1 113 ? 1.113 -3.923 -13.199 1.00 96.75 113 ASP A O 1
ATOM 892 N N . ALA A 1 114 ? 3.215 -4.566 -13.673 1.00 97.25 114 ALA A N 1
ATOM 893 C CA . ALA A 1 114 ? 2.899 -5.978 -13.879 1.00 97.25 114 ALA A CA 1
AT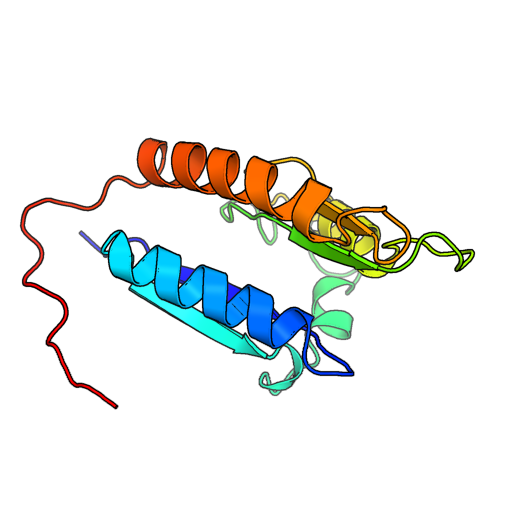OM 894 C C . ALA A 1 114 ? 2.120 -6.600 -12.709 1.00 97.25 114 ALA A C 1
ATOM 896 O O . ALA A 1 114 ? 1.247 -7.445 -12.911 1.00 97.25 114 ALA A O 1
ATOM 897 N N . ALA A 1 115 ? 2.441 -6.182 -11.482 1.00 97.88 115 ALA A N 1
ATOM 898 C CA . ALA A 1 115 ? 1.745 -6.609 -10.277 1.00 97.88 115 ALA A CA 1
ATOM 899 C C . ALA A 1 115 ? 0.619 -5.639 -9.887 1.00 97.88 115 ALA A C 1
ATOM 901 O O . ALA A 1 115 ? -0.430 -6.080 -9.415 1.00 97.88 115 ALA A O 1
ATOM 902 N N . ILE A 1 116 ? 0.831 -4.330 -10.066 1.00 98.00 116 ILE A N 1
ATOM 903 C CA . ILE A 1 116 ? -0.071 -3.284 -9.567 1.00 98.00 116 ILE A CA 1
ATOM 904 C C . ILE A 1 116 ? -1.387 -3.252 -10.335 1.00 98.00 116 ILE A C 1
ATOM 906 O O . ILE A 1 116 ? -2.444 -3.233 -9.708 1.00 98.00 116 ILE A O 1
ATOM 910 N N . ASP A 1 117 ? -1.356 -3.277 -11.663 1.00 97.56 117 ASP A N 1
ATOM 911 C CA . ASP A 1 117 ? -2.556 -3.127 -12.489 1.00 97.56 117 ASP A CA 1
ATOM 912 C C . ASP A 1 117 ? -3.621 -4.208 -12.237 1.00 97.56 117 ASP A C 1
ATOM 914 O O . ASP A 1 117 ? -4.771 -3.854 -11.932 1.00 97.56 117 ASP A O 1
ATOM 918 N N . PRO A 1 118 ? -3.298 -5.518 -12.296 1.00 98.25 118 PRO A N 1
ATOM 919 C CA . PRO A 1 118 ? -4.282 -6.548 -11.970 1.00 98.25 118 PRO A CA 1
ATOM 920 C C . PRO A 1 118 ? -4.752 -6.440 -10.513 1.00 98.25 118 PRO A C 1
ATOM 922 O O . PRO A 1 118 ? -5.946 -6.589 -10.235 1.00 98.25 118 PRO A O 1
ATOM 925 N N . TRP A 1 119 ? -3.847 -6.106 -9.587 1.00 98.50 119 TRP A N 1
ATOM 926 C CA . TRP A 1 119 ? -4.177 -5.962 -8.171 1.00 98.50 119 TRP A CA 1
ATOM 927 C C . TRP A 1 119 ? -5.128 -4.789 -7.897 1.00 98.50 119 TRP A C 1
ATOM 929 O O . TRP A 1 119 ? -6.081 -4.945 -7.134 1.00 98.50 119 TRP A O 1
ATOM 939 N N . LEU A 1 120 ? -4.936 -3.635 -8.547 1.00 97.75 120 LEU A N 1
ATOM 940 C CA . LEU A 1 120 ? -5.855 -2.496 -8.473 1.00 97.75 120 LEU A CA 1
ATOM 941 C C . LEU A 1 120 ? -7.231 -2.869 -9.024 1.00 97.75 120 LEU A C 1
ATOM 943 O O . LEU A 1 120 ? -8.253 -2.528 -8.424 1.00 97.75 120 LEU A O 1
ATOM 947 N N . GLY A 1 121 ? -7.270 -3.612 -10.133 1.00 97.75 121 GLY A N 1
ATOM 948 C CA . GLY A 1 121 ? -8.510 -4.149 -10.687 1.00 97.75 121 GLY A CA 1
ATOM 949 C C . GLY A 1 121 ? -9.302 -4.954 -9.653 1.00 97.75 121 GLY A C 1
ATOM 950 O O . GLY A 1 121 ? -10.500 -4.721 -9.466 1.00 97.75 121 GLY A O 1
ATOM 951 N N . ASP A 1 122 ? -8.639 -5.860 -8.940 1.00 98.31 122 ASP A N 1
ATOM 952 C CA . ASP A 1 122 ? -9.272 -6.672 -7.899 1.00 98.31 122 ASP A CA 1
ATOM 953 C C . ASP A 1 122 ? -9.614 -5.875 -6.637 1.00 98.31 122 ASP A C 1
ATOM 955 O O . ASP A 1 122 ? -10.677 -6.091 -6.041 1.00 98.31 122 ASP A O 1
ATOM 959 N N . LEU A 1 123 ? -8.781 -4.899 -6.267 1.00 97.50 123 LEU A N 1
ATOM 960 C CA . LEU A 1 123 ? -9.030 -4.015 -5.133 1.00 97.50 123 LEU A CA 1
ATOM 961 C C . LEU A 1 123 ? -10.332 -3.246 -5.339 1.00 97.50 123 LEU A C 1
ATOM 963 O O . LEU A 1 123 ? -11.195 -3.240 -4.461 1.00 97.50 123 LEU A O 1
ATOM 967 N N . TRP A 1 124 ? -10.513 -2.636 -6.511 1.00 95.69 124 TRP A N 1
ATOM 968 C CA . TRP A 1 124 ? -11.721 -1.871 -6.795 1.00 95.69 124 TRP A CA 1
ATOM 969 C C . TRP A 1 124 ? -12.966 -2.748 -6.844 1.00 95.69 124 TRP A C 1
ATOM 971 O O . TRP A 1 124 ? -13.990 -2.356 -6.285 1.00 95.69 124 TRP A O 1
ATOM 981 N N . LYS A 1 125 ? -12.892 -3.950 -7.432 1.00 95.94 125 LYS A N 1
ATOM 982 C CA . LYS A 1 125 ? -14.007 -4.914 -7.380 1.00 95.94 125 LYS A CA 1
ATOM 983 C C . LYS A 1 125 ? -14.400 -5.221 -5.931 1.00 95.94 125 LYS A C 1
ATOM 985 O O . LYS A 1 125 ? -15.587 -5.256 -5.607 1.00 95.94 125 LYS A O 1
ATOM 990 N N . LYS A 1 126 ? -13.412 -5.421 -5.050 1.00 95.75 126 LYS A N 1
ATOM 991 C CA . LYS A 1 126 ? -13.626 -5.712 -3.626 1.00 95.75 126 LYS A CA 1
ATOM 992 C C . LYS A 1 126 ? -14.229 -4.518 -2.879 1.00 95.75 126 LYS A C 1
ATOM 994 O O . LYS A 1 126 ? -15.234 -4.696 -2.195 1.00 95.75 126 LYS A O 1
ATOM 999 N N . ILE A 1 127 ? -13.664 -3.319 -3.045 1.00 93.81 127 ILE A N 1
ATOM 1000 C CA . ILE A 1 127 ? -14.135 -2.083 -2.397 1.00 93.81 127 ILE A CA 1
ATOM 1001 C C . ILE A 1 127 ? -15.572 -1.774 -2.812 1.00 93.81 127 ILE A C 1
ATOM 1003 O O . ILE A 1 127 ? -16.419 -1.581 -1.948 1.00 93.81 127 ILE A O 1
ATOM 1007 N N . MET A 1 128 ? -15.875 -1.792 -4.112 1.00 91.44 128 MET A N 1
ATOM 1008 C CA . MET A 1 128 ? -17.216 -1.455 -4.606 1.00 91.44 128 MET A CA 1
ATOM 1009 C C . MET A 1 128 ? -18.285 -2.451 -4.141 1.00 91.44 128 MET A C 1
ATOM 1011 O O . MET A 1 128 ? -19.443 -2.077 -3.982 1.00 91.44 128 MET A O 1
ATOM 1015 N N . ARG A 1 129 ? -17.904 -3.711 -3.896 1.00 92.62 129 ARG A N 1
ATOM 1016 C CA . ARG A 1 129 ? -18.803 -4.730 -3.342 1.00 92.62 129 ARG A CA 1
ATOM 1017 C C . ARG A 1 129 ? -19.078 -4.527 -1.849 1.00 92.62 129 ARG A C 1
ATOM 1019 O O . ARG A 1 129 ? -20.191 -4.793 -1.411 1.00 92.62 129 ARG A O 1
ATOM 1026 N N . LEU A 1 130 ? -18.067 -4.136 -1.071 1.00 90.62 130 LEU A N 1
ATOM 1027 C CA . LEU A 1 130 ? -18.176 -3.999 0.388 1.00 90.62 130 LEU A CA 1
ATOM 1028 C C . LEU A 1 130 ? -18.715 -2.632 0.823 1.00 90.62 130 LEU A C 1
ATOM 1030 O O . LEU A 1 130 ? -19.420 -2.548 1.824 1.00 90.62 130 LEU A O 1
ATOM 1034 N N . TYR A 1 131 ? -18.413 -1.581 0.060 1.00 88.69 131 TYR A N 1
ATOM 1035 C CA . TYR A 1 131 ? -18.791 -0.200 0.357 1.00 88.69 131 TYR A CA 1
ATOM 1036 C C . TYR A 1 131 ? -19.470 0.437 -0.862 1.00 88.69 131 TYR A C 1
ATOM 1038 O O . TYR A 1 131 ? -18.878 1.286 -1.535 1.00 88.69 131 TYR A O 1
ATOM 1046 N N . PRO A 1 132 ? -20.704 0.021 -1.191 1.00 82.44 132 PRO A N 1
ATOM 1047 C CA . PRO A 1 132 ? -21.441 0.616 -2.295 1.00 82.44 132 PRO A CA 1
ATOM 1048 C C . PRO A 1 132 ? -21.674 2.108 -2.031 1.00 82.44 132 PRO A C 1
ATOM 1050 O O . PRO A 1 132 ? -22.053 2.512 -0.930 1.00 82.44 132 PRO A O 1
ATOM 1053 N N . VAL A 1 133 ? -21.449 2.936 -3.052 1.00 73.19 133 VAL A N 1
ATOM 1054 C CA . VAL A 1 133 ? -21.710 4.376 -2.968 1.00 73.19 133 VAL A CA 1
ATOM 1055 C C . VAL A 1 133 ? -23.227 4.599 -3.005 1.00 73.19 133 VAL A C 1
ATOM 1057 O O . VAL A 1 133 ? -23.867 4.136 -3.952 1.00 73.19 133 VAL A O 1
ATOM 1060 N N . PRO A 1 134 ? -23.827 5.286 -2.014 1.00 69.06 134 PRO A N 1
ATOM 1061 C CA . PRO A 1 134 ? -25.253 5.589 -2.050 1.00 69.06 134 PRO A CA 1
ATOM 1062 C C . PRO A 1 134 ? -25.578 6.499 -3.241 1.00 69.06 134 PRO A C 1
ATOM 1064 O O . PRO A 1 134 ? -24.893 7.498 -3.461 1.00 69.06 134 PRO A O 1
ATOM 1067 N N . LEU A 1 135 ? -26.630 6.157 -3.989 1.00 62.12 135 LEU A N 1
ATOM 1068 C CA . LEU A 1 135 ? -27.065 6.863 -5.205 1.00 62.12 135 LEU A CA 1
ATOM 1069 C C . LEU A 1 135 ? -27.445 8.337 -4.959 1.00 62.12 135 LEU A C 1
ATOM 1071 O O . LEU A 1 135 ? -27.335 9.144 -5.876 1.00 62.12 135 LEU A O 1
ATOM 1075 N N . ASP A 1 136 ? -27.813 8.691 -3.724 1.00 65.44 136 ASP A N 1
ATOM 1076 C CA . ASP A 1 136 ? -28.394 9.994 -3.369 1.00 65.44 136 ASP A CA 1
ATOM 1077 C C . ASP A 1 136 ? -27.374 11.052 -2.907 1.00 65.44 136 ASP A C 1
ATOM 1079 O O . ASP A 1 136 ? -27.756 12.088 -2.359 1.00 65.44 136 ASP A O 1
ATOM 1083 N N . PHE A 1 137 ? -26.067 10.819 -3.075 1.00 58.16 137 PHE A N 1
ATOM 1084 C CA . PHE A 1 137 ? -25.075 11.838 -2.722 1.00 58.16 137 PHE A CA 1
ATOM 1085 C C . PHE A 1 137 ? -24.962 12.908 -3.818 1.00 58.16 137 PHE A C 1
ATOM 1087 O O . PHE A 1 137 ? -24.715 12.552 -4.975 1.00 58.16 137 PHE A O 1
ATOM 1094 N N . PRO A 1 138 ? -25.095 14.209 -3.475 1.00 55.84 138 PRO A N 1
ATOM 1095 C CA . PRO A 1 138 ? -24.865 15.283 -4.430 1.00 55.84 138 PRO A CA 1
ATOM 1096 C C . PRO A 1 138 ? -23.444 15.163 -4.983 1.00 55.84 138 PRO A C 1
ATOM 1098 O O . PRO A 1 138 ? -22.512 14.815 -4.252 1.00 55.84 138 PRO A O 1
ATOM 1101 N N . GLU A 1 139 ? -23.305 15.391 -6.289 1.00 56.53 139 GLU A N 1
ATOM 1102 C CA . GLU A 1 139 ? -22.031 15.309 -6.999 1.00 56.53 139 GLU A CA 1
ATOM 1103 C C . GLU A 1 139 ? -20.933 16.049 -6.228 1.00 56.53 139 GLU A C 1
ATOM 1105 O O . GLU A 1 139 ? -21.149 17.147 -5.713 1.00 56.53 139 GLU A O 1
ATOM 1110 N N . ILE A 1 140 ? -19.746 15.438 -6.136 1.00 57.94 140 ILE A N 1
ATOM 1111 C CA . ILE A 1 140 ? -18.563 16.128 -5.617 1.00 57.94 140 ILE A CA 1
ATOM 1112 C C . ILE A 1 140 ? -18.402 17.386 -6.482 1.00 57.94 140 ILE A C 1
ATOM 1114 O O . ILE A 1 140 ? -18.239 17.227 -7.696 1.00 57.94 140 ILE A O 1
ATOM 1118 N N . PRO A 1 141 ? -18.463 18.606 -5.917 1.00 50.41 141 PRO A N 1
ATOM 1119 C CA . PRO A 1 141 ? -18.387 19.815 -6.721 1.00 50.41 141 PRO A CA 1
ATOM 1120 C C . PRO A 1 141 ? -17.086 19.803 -7.523 1.00 50.41 141 PRO A C 1
ATOM 1122 O O . PRO A 1 141 ? -16.002 19.648 -6.950 1.00 50.41 141 PRO A O 1
ATOM 1125 N N . LEU A 1 142 ? -17.183 19.945 -8.847 1.00 46.88 142 LEU A N 1
ATOM 1126 C CA . LEU A 1 142 ? -16.012 20.206 -9.676 1.00 46.88 142 LEU A CA 1
ATOM 1127 C C . LEU A 1 142 ? -15.383 21.521 -9.189 1.00 46.88 142 LEU A C 1
ATOM 1129 O O . LEU A 1 142 ? -15.995 22.576 -9.323 1.00 46.88 142 LEU A O 1
ATOM 1133 N N . GLY A 1 143 ? -14.165 21.461 -8.648 1.00 49.16 143 GLY A N 1
ATOM 1134 C CA . GLY A 1 143 ? -13.345 22.657 -8.432 1.00 49.16 143 GLY A CA 1
ATOM 1135 C C . GLY A 1 143 ? -13.198 23.165 -6.998 1.00 49.16 143 GLY A C 1
ATOM 1136 O O . GLY A 1 143 ? -13.042 24.368 -6.815 1.00 49.16 143 GLY A O 1
ATOM 1137 N N . VAL A 1 144 ? -13.177 22.295 -5.985 1.00 41.38 144 VAL A N 1
ATOM 1138 C CA . VAL A 1 144 ? -12.522 22.677 -4.721 1.00 41.38 144 VAL A CA 1
ATOM 1139 C C . VAL A 1 144 ? -11.022 22.368 -4.862 1.00 41.38 144 VAL A C 1
ATOM 1141 O O . VAL A 1 144 ? -10.711 21.215 -5.181 1.00 41.38 144 VAL A O 1
ATOM 1144 N N . PRO A 1 145 ? -10.126 23.368 -4.725 1.00 46.72 145 PRO A N 1
ATOM 1145 C CA . PRO A 1 145 ? -8.681 23.199 -4.898 1.00 46.72 145 PRO A CA 1
ATOM 1146 C C . PRO A 1 145 ? -8.070 22.173 -3.935 1.00 46.72 145 PRO A C 1
ATOM 1148 O O . PRO A 1 145 ? -8.613 21.991 -2.820 1.00 46.72 145 PRO A O 1
#

Radius of gyration: 16.13 Å; Cα contacts (8 Å, |Δi|>4): 192; chains: 1; bounding box: 46×33×42 Å

Foldseek 3Di:
DDFAEAEAEFEDDPCPRVVVSVVVVVVCLVLVGHYDYYYQVVDPDNPVVVLPDPPQAQQNAQVAEDAAEFEAAPVDPCQRVVRVVVVVSCNSNNYHYLDDYFRFHCPDPVGRCVRVVVVVVSSVVSCCVVRPGDPPDDRPDPDDD

Solvent-accessible surface area (backbone atoms only — not comparable to full-atom values): 8603 Å² total; per-residue (Å²): 133,83,79,65,70,48,78,42,73,29,76,60,91,86,48,66,44,45,54,53,39,51,49,52,40,54,55,32,48,77,68,68,34,48,61,48,72,45,56,48,77,77,42,96,60,57,48,70,67,56,78,67,40,82,85,61,50,53,58,74,32,53,88,38,76,44,74,44,79,20,78,30,39,68,90,44,98,64,52,35,45,67,40,60,50,50,52,54,50,42,45,57,20,32,24,42,69,78,50,79,68,38,66,20,26,62,76,40,98,70,28,31,52,69,43,43,54,63,48,50,55,52,48,50,57,51,47,52,71,77,56,65,73,69,88,84,61,78,76,81,71,89,81,75,132

Nearest PDB structures (foldseek):
  4h2d-assembly2_B  TM=9.829E-01  e=3.446E-20  Homo sapiens
  5gxu-assembly1_A  TM=8.507E-01  e=1.570E-07  Arabidopsis thaliana
  3fjo-assembly1_A  TM=8.235E-01  e=2.043E-06  Saccharomyces cerevisiae
  1amo-assembly1_A  TM=8.207E-01  e=3.694E-06  Rattus norvegicus
  1tll-assembly1_A  TM=8.115E-01  e=1.914E-05  Rattus norvegicus

pLDDT: mean 89.7, std 13.51, range [41.38, 98.5]

Mean predicted aligned error: 5.65 Å

InterPro domains:
  IPR001094 Flavodoxin-like [PR00369] (7-20)
  IPR001094 Flavodoxin-like [PR00369] (87-106)
  IPR008254 Flavodoxin/nitric oxide synthase [PF00258] (44-119)
  IPR008254 Flavodoxin/nitric oxide synthase [PS50902] (1-124)
  IPR029039 Flavoprotein-like superfamily [G3DSA:3.40.50.360] (1-44)
  IPR029039 Flavoprotein-like superfamily [G3DSA:3.40.50.360] (45-135)
  IPR029039 Flavoprotein-like superfamily [SSF52218] (5-136)

Secondary structure (DSSP, 8-state):
-PPPEEEEEE--SSSHHHHHHHHHHHHHHHTT-EEEEEEGGGSSS-HHHHHT-TTS-TTTTTT-EE--EEEE-TTSTTTTHHHHHHHHHHHHTTPEESSPPEEEETTSTT-THHHHHHHHHHHHHHHHHHSPPPTTSPPPPTT--

=== Feature glossary ===
Legend for the data blocks above and below:

— What the protein is —

The amino-acid sequence is the protein's primary structure: the linear order of residues from the N-terminus to the C-terminus, written in one-letter code. Everything else here — the 3D coordinates, the secondary structure, the domain annotations — is ultimately a consequence of this string.

Functional annotations link the protein to curated databases. InterPro entries identify conserved domains and families by matching the sequence against member-database signatures (Pfam, PROSITE, CDD, …). Gene Ontology (GO) terms describe molecular function, biological process, and cellular component in a controlled vocabulary. CATH places the structure in a hierarchical fold classification (Class/Architecture/Topology/Homologous-superfamily). The organism is the source species.

— Where its atoms are —

Atomic coordinates in PDBx/mmCIF format — the same representation the Protein Data Bank distributes. Each line of the _atom_site loop places one backbone atom in Cartesian space (units: ångströms, origin: arbitrary).

The six renders are orthographic views along the three Cartesian axes in both directions. Representation (cartoon, sticks, or surface) and color scheme (sequence-rainbow or by-chain) vary across proteins so the training set covers all the common visualization conventions.

— Local backbone conformation —

Eight-state secondary structure (DSSP): H is the canonical α-helix, G the tighter 3₁₀-helix, I the wider π-helix; E/B are β-structure, T and S are turns and bends, and '-' is everything else. DSSP derives these from the pattern of main-chain N–H···O=C hydrogen bonds, not from the sequence.

Three-state secondary structure (P-SEA) collapses the eight DSSP classes into helix (a), strand (b), and coil (c). P-SEA assigns these from Cα geometry alone — distances and angles — without requiring backbone oxygens, so it works on any Cα trace.

φ (phi) and ψ (psi) are the two rotatable backbone dihedrals per residue: φ is the C(i-1)–N–Cα–C torsion, ψ is the N–Cα–C–N(i+1) torsion, both in degrees on (−180°, 180°]. α-helical residues cluster near (−60°, −45°); β-strand residues near (−120°, +130°). A Ramachandran plot is simply a scatter of (φ, ψ) for every residue.

— Global shape and packing —

The geometric summary reports three shape descriptors. Rg (radius of gyration) measures how spread out the Cα atoms are about their centre of mass; compact globular proteins have small Rg, elongated or unfolded ones large. Cα contacts (<8 Å, |i−j|>4) count long-range residue pairs in spatial proximity — high for tightly packed folds, near zero for rods or random coil. The bounding-box extents give the protein's footprint along x, y, z in Å.

SASA measures how much of the protein is reachable by solvent. It is computed by rolling a water-sized probe over the atomic surface and summing the exposed area (Å²). Per-residue SASA distinguishes core (buried, low SASA) from surface (exposed, high SASA) residues; total SASA is a whole-molecule size measure.

Plot images: a contact map (which residues are close in 3D, as an N×N binary image), a Ramachandran scatter (backbone torsion angles, revealing secondary-structure composition at a glance), and — for AlphaFold structures — a PAE heatmap (pairwise prediction confidence).

— Structural neighborhood —

A 3Di character summarizes, for each residue, the relative orientation of the Cα frame of its nearest spatial neighbor. Because it encodes fold topology rather than chemistry, 3Di alignments detect remote structural similarity that sequence alignment misses.

The Foldseek neighbor list gives the closest experimentally determined structures in the PDB, ranked by structural alignment. TM-score near 1 means near-identical fold; near 0.3 means only rough topology match. This is how one finds what a novel AlphaFold prediction most resembles in the solved-structure universe.

— Confidence and disorder —

For AlphaFold models, the B-factor field carries pLDDT — the model's own estimate of local accuracy on a 0–100 scale. Regions with pLDDT<50 should be treated as essentially unmodeled; they often correspond to intrinsically disordered segments.

Crystallographic B-factors measure how much each atom's electron density is smeared out, in Å². They rise in mobile loops and surface residues and fall in the buried interior. In AlphaFold models this column is repurposed to hold pLDDT instead.

Predicted Aligned Error (PAE) is an AlphaFold confidence matrix: entry (i, j) is the expected error in the position of residue j, in ångströms, when the prediction is superimposed on the true structure at residue i. Low PAE within a block of residues means that block is internally rigid and well-predicted; high PAE between two blocks means their relative placement is uncertain even if each block individually is confident.